Protein AF-E3HZG0-F1 (afdb_monomer_lite)

Structure (mmCIF, N/CA/C/O backbone):
data_AF-E3HZG0-F1
#
_entry.id   AF-E3HZG0-F1
#
loop_
_atom_site.group_PDB
_atom_site.id
_atom_site.type_symbol
_atom_site.label_atom_id
_atom_site.label_alt_id
_atom_site.label_comp_id
_atom_site.label_asym_id
_atom_site.label_entity_id
_atom_site.label_seq_id
_atom_site.pdbx_PDB_ins_code
_atom_site.Cartn_x
_atom_site.Cartn_y
_atom_site.Cartn_z
_atom_site.occupancy
_atom_site.B_iso_or_equiv
_atom_site.auth_seq_id
_atom_site.auth_comp_id
_atom_site.auth_asym_id
_atom_site.auth_atom_id
_atom_site.pdbx_PDB_model_num
ATOM 1 N N . MET A 1 1 ? -22.378 38.426 29.259 1.00 40.66 1 MET A N 1
ATOM 2 C CA . MET A 1 1 ? -22.046 38.268 27.826 1.00 40.66 1 MET A CA 1
ATOM 3 C C . MET A 1 1 ? -20.796 37.405 27.724 1.00 40.66 1 MET A C 1
ATOM 5 O O . MET A 1 1 ? -19.712 37.903 27.983 1.00 40.66 1 MET A O 1
ATOM 9 N N . LEU A 1 2 ? -20.944 36.102 27.468 1.00 44.84 2 LEU A N 1
ATOM 10 C CA . LEU A 1 2 ? -19.812 35.175 27.349 1.00 44.84 2 LEU A CA 1
ATOM 11 C C . LEU A 1 2 ? -19.386 35.091 25.880 1.00 44.84 2 LEU A C 1
ATOM 13 O O . LEU A 1 2 ? -20.183 34.745 25.009 1.00 44.84 2 LEU A O 1
ATOM 17 N N . GLN A 1 3 ? -18.138 35.477 25.626 1.00 44.28 3 GLN A N 1
ATOM 18 C CA . GLN A 1 3 ? -17.491 35.496 24.319 1.00 44.28 3 GLN A CA 1
ATOM 19 C C . GLN A 1 3 ? -17.412 34.068 23.762 1.00 44.28 3 GLN A C 1
ATOM 21 O O . GLN A 1 3 ? -16.751 33.196 24.320 1.00 44.28 3 GLN A O 1
ATOM 26 N N . LYS A 1 4 ? -18.121 33.831 22.657 1.00 41.72 4 LYS A N 1
ATOM 27 C CA . LYS A 1 4 ? -18.124 32.575 21.906 1.00 41.72 4 LYS A CA 1
ATOM 28 C C . LYS A 1 4 ? -16.761 32.439 21.219 1.00 41.72 4 LYS A C 1
ATOM 30 O O . LYS A 1 4 ? -16.522 33.071 20.192 1.00 41.72 4 LYS A O 1
ATOM 35 N N . SER A 1 5 ? -15.850 31.674 21.813 1.00 44.50 5 SER A N 1
ATOM 36 C CA . SER A 1 5 ? -14.557 31.341 21.215 1.00 44.50 5 SER A CA 1
ATOM 37 C C . SER A 1 5 ? -14.783 30.632 19.877 1.00 44.50 5 SER A C 1
ATOM 39 O O . SER A 1 5 ? -15.483 29.622 19.789 1.00 44.50 5 SER A O 1
ATOM 41 N N . ALA A 1 6 ? -14.246 31.218 18.806 1.00 44.47 6 ALA A N 1
ATOM 42 C CA . ALA A 1 6 ? -14.362 30.682 17.458 1.00 44.47 6 ALA A CA 1
ATOM 43 C C . ALA A 1 6 ? -13.694 29.294 17.372 1.00 44.47 6 ALA A C 1
ATOM 45 O O . ALA A 1 6 ? -12.626 29.095 17.958 1.00 44.47 6 ALA A O 1
ATOM 46 N N . PRO A 1 7 ? -14.282 28.330 16.641 1.00 43.94 7 PRO A N 1
ATOM 47 C CA . PRO A 1 7 ? -13.674 27.021 16.470 1.00 43.94 7 PRO A CA 1
ATOM 48 C C . PRO A 1 7 ? -12.375 27.162 15.672 1.00 43.94 7 PRO A C 1
ATOM 50 O O . PRO A 1 7 ? -12.377 27.618 14.527 1.00 43.94 7 PRO A O 1
ATOM 53 N N . VAL A 1 8 ? -11.263 26.752 16.287 1.00 42.03 8 VAL A N 1
ATOM 54 C CA . VAL A 1 8 ? -9.970 26.568 15.622 1.00 42.03 8 VAL A CA 1
ATOM 55 C C . VAL A 1 8 ? -10.207 25.656 14.420 1.00 42.03 8 VAL A C 1
ATOM 57 O O . VAL A 1 8 ? -10.563 24.488 14.585 1.00 42.03 8 VAL A O 1
ATOM 60 N N . LYS A 1 9 ? -10.065 26.203 13.205 1.00 39.72 9 LYS A N 1
ATOM 61 C CA . LYS A 1 9 ? -10.128 25.453 11.945 1.00 39.72 9 LYS A CA 1
ATOM 62 C C . LYS A 1 9 ? -9.029 24.390 11.984 1.00 39.72 9 LYS A C 1
ATOM 64 O O . LYS A 1 9 ? -7.882 24.658 11.642 1.00 39.72 9 LYS A O 1
ATOM 69 N N . GLN A 1 10 ? -9.377 23.188 12.433 1.00 41.56 10 GLN A N 1
ATOM 70 C CA . GLN A 1 10 ? -8.531 22.014 12.294 1.00 41.56 10 GLN A CA 1
ATOM 71 C C . GLN A 1 10 ? -8.352 21.789 10.796 1.00 41.56 10 GLN A C 1
ATOM 73 O O . GLN A 1 10 ? -9.297 21.406 10.106 1.00 41.56 10 GLN A O 1
ATOM 78 N N . ILE A 1 11 ? -7.161 22.090 10.280 1.00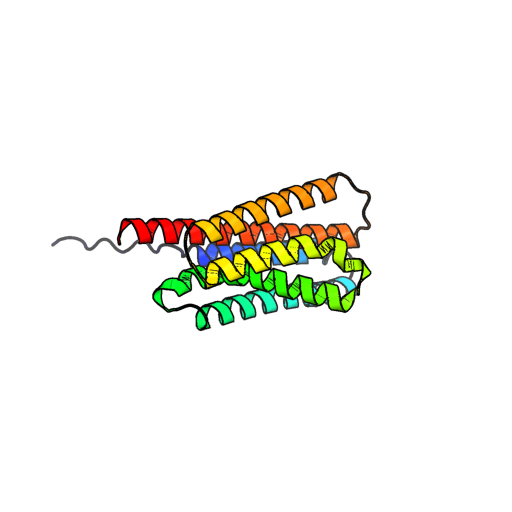 46.38 11 ILE A N 1
ATOM 79 C CA . ILE A 1 11 ? -6.787 21.710 8.921 1.00 46.38 11 ILE A CA 1
ATOM 80 C C . ILE A 1 11 ? -6.940 20.186 8.880 1.00 46.38 11 ILE A C 1
ATOM 82 O O . ILE A 1 11 ? -6.273 19.493 9.654 1.00 46.38 11 ILE A O 1
ATOM 86 N N . PRO A 1 12 ? -7.866 19.640 8.073 1.00 45.78 12 PRO A N 1
ATOM 87 C CA . PRO A 1 12 ? -8.106 18.212 8.077 1.00 45.78 12 PRO A CA 1
ATOM 88 C C . PRO A 1 12 ? -6.808 17.536 7.644 1.00 45.78 12 PRO A C 1
ATOM 90 O O . PRO A 1 12 ? -6.272 17.858 6.591 1.00 45.78 12 PRO A O 1
ATOM 93 N N . LEU A 1 13 ? -6.311 16.583 8.434 1.00 43.62 13 LEU A N 1
ATOM 94 C CA . LEU A 1 13 ? -5.095 15.807 8.145 1.00 43.62 13 LEU A CA 1
ATOM 95 C C . LEU A 1 13 ? -5.103 15.181 6.727 1.00 43.62 13 LEU A C 1
ATOM 97 O O . LEU A 1 13 ? -4.060 14.893 6.158 1.00 43.62 13 LEU A O 1
ATOM 101 N N . LEU A 1 14 ? -6.292 15.033 6.130 1.00 41.06 14 LEU A N 1
ATOM 102 C CA . LEU A 1 14 ? -6.531 14.665 4.729 1.00 41.06 14 LEU A CA 1
ATOM 103 C C . LEU A 1 14 ? -5.950 15.660 3.710 1.00 41.06 14 LEU A C 1
ATOM 105 O O . LEU A 1 14 ? -5.485 15.234 2.659 1.00 41.06 14 LEU A O 1
ATOM 109 N N . ALA A 1 15 ? -5.957 16.961 4.010 1.00 43.81 15 ALA A N 1
ATOM 110 C CA . ALA A 1 15 ? -5.316 17.994 3.198 1.00 43.81 15 ALA A CA 1
ATOM 111 C C . ALA A 1 15 ? -3.785 17.901 3.285 1.00 43.81 15 ALA A C 1
ATOM 113 O O . ALA A 1 15 ? -3.098 18.155 2.302 1.00 43.81 15 ALA A O 1
ATOM 114 N N . ILE A 1 16 ? -3.260 17.460 4.434 1.00 46.84 16 ILE A N 1
ATOM 115 C CA . ILE A 1 16 ? -1.829 17.200 4.631 1.00 46.84 16 ILE A CA 1
ATOM 116 C C . ILE A 1 16 ? -1.428 15.921 3.884 1.00 46.84 16 ILE A C 1
ATOM 118 O O . ILE A 1 16 ? -0.453 15.937 3.149 1.00 46.84 16 ILE A O 1
ATOM 122 N N . GLY A 1 17 ? -2.216 14.843 3.969 1.00 40.00 17 GLY A N 1
ATOM 123 C CA . GLY A 1 17 ? -1.971 13.604 3.221 1.00 40.00 17 GLY A CA 1
ATOM 124 C C . GLY A 1 17 ? -2.070 13.785 1.703 1.00 40.00 17 GLY A C 1
ATOM 125 O O . GLY A 1 17 ? -1.172 13.374 0.979 1.00 40.00 17 GLY A O 1
ATOM 126 N N . GLY A 1 18 ? -3.114 14.461 1.210 1.00 40.44 18 GLY A N 1
ATOM 127 C CA . GLY A 1 18 ? -3.254 14.793 -0.213 1.00 40.44 18 GLY A CA 1
ATOM 128 C C . GLY A 1 18 ? -2.182 15.768 -0.709 1.00 40.44 18 GLY A C 1
ATOM 129 O O . GLY A 1 18 ? -1.670 15.602 -1.812 1.00 40.44 18 GLY A O 1
ATOM 130 N N . GLY A 1 19 ? -1.788 16.734 0.129 1.00 41.38 19 GLY A N 1
ATOM 131 C CA . GLY A 1 19 ? -0.689 17.658 -0.146 1.00 41.38 19 GLY A CA 1
ATOM 132 C C . GLY A 1 19 ? 0.663 16.953 -0.217 1.00 41.38 19 GLY A C 1
ATOM 133 O O . GLY A 1 19 ? 1.410 17.183 -1.156 1.00 41.38 19 GLY A O 1
ATOM 134 N N . VAL A 1 20 ? 0.954 16.029 0.700 1.00 45.97 20 VAL A N 1
ATOM 135 C CA . VAL A 1 20 ? 2.186 15.223 0.676 1.00 45.97 20 VAL A CA 1
ATOM 136 C C . VAL A 1 20 ? 2.226 14.319 -0.556 1.00 45.97 20 VAL A C 1
ATOM 138 O O . VAL A 1 20 ? 3.273 14.217 -1.182 1.00 45.97 20 VAL A O 1
ATOM 141 N N . VAL A 1 21 ? 1.102 13.727 -0.975 1.00 46.78 21 VAL A N 1
ATOM 142 C CA . VAL A 1 21 ? 1.030 12.938 -2.222 1.00 46.78 21 VAL A CA 1
ATOM 143 C C . VAL A 1 21 ? 1.269 13.806 -3.451 1.00 46.78 21 VAL A C 1
ATOM 145 O O . VAL A 1 21 ? 2.053 13.424 -4.314 1.00 46.78 21 VAL A O 1
ATOM 148 N N . ALA A 1 22 ? 0.641 14.979 -3.522 1.00 47.62 22 ALA A N 1
ATOM 149 C CA . ALA A 1 22 ? 0.848 15.912 -4.623 1.00 47.62 22 ALA A CA 1
ATOM 150 C C . ALA A 1 22 ? 2.295 16.426 -4.664 1.00 47.62 22 ALA A C 1
ATOM 152 O O . ALA A 1 22 ? 2.876 16.522 -5.738 1.00 47.62 22 ALA A O 1
ATOM 153 N N . VAL A 1 23 ? 2.897 16.694 -3.503 1.00 49.44 23 VAL A N 1
ATOM 154 C CA . VAL A 1 23 ? 4.284 17.157 -3.377 1.00 49.44 23 VAL A CA 1
ATOM 155 C C . VAL A 1 23 ? 5.271 16.045 -3.725 1.00 49.44 23 VAL A C 1
ATOM 157 O O . VAL A 1 23 ? 6.196 16.292 -4.485 1.00 49.44 23 VAL A O 1
ATOM 160 N N . LEU A 1 24 ? 5.072 14.811 -3.259 1.00 47.62 24 LEU A N 1
ATOM 161 C CA . LEU A 1 24 ? 5.933 13.677 -3.613 1.00 47.62 24 LEU A CA 1
ATOM 162 C C . LEU A 1 24 ? 5.800 13.292 -5.091 1.00 47.62 24 LEU A C 1
ATOM 164 O O . LEU A 1 24 ? 6.807 12.991 -5.728 1.00 47.62 24 LEU A O 1
ATOM 168 N N . ALA A 1 25 ? 4.592 13.359 -5.656 1.00 49.16 25 ALA A N 1
ATOM 169 C CA . ALA A 1 25 ? 4.371 13.183 -7.089 1.00 49.16 25 ALA A CA 1
ATOM 170 C C . ALA A 1 25 ? 5.007 14.321 -7.902 1.00 49.16 25 ALA A C 1
ATOM 172 O O . ALA A 1 25 ? 5.612 14.059 -8.935 1.00 49.16 25 ALA A O 1
ATOM 173 N N . ALA A 1 26 ? 4.938 15.567 -7.424 1.00 49.19 26 ALA A N 1
ATOM 174 C CA . ALA A 1 26 ? 5.574 16.715 -8.066 1.00 49.19 26 ALA A CA 1
ATOM 175 C C . ALA A 1 26 ? 7.106 16.657 -7.979 1.00 49.19 26 ALA A C 1
ATOM 177 O O . ALA A 1 26 ? 7.769 16.925 -8.972 1.00 49.19 26 ALA A O 1
ATOM 178 N N . ILE A 1 27 ? 7.678 16.253 -6.841 1.00 53.22 27 ILE A N 1
ATOM 179 C CA . ILE A 1 27 ? 9.126 16.049 -6.671 1.00 53.22 27 ILE A CA 1
ATOM 180 C C . ILE A 1 27 ? 9.594 14.881 -7.545 1.00 53.22 27 ILE A C 1
ATOM 182 O O . ILE A 1 27 ? 10.598 15.005 -8.242 1.00 53.22 27 ILE A O 1
ATOM 186 N N . GLY A 1 28 ? 8.844 13.775 -7.565 1.00 47.78 28 GLY A N 1
ATOM 187 C CA . GLY A 1 28 ? 9.110 12.622 -8.427 1.00 47.78 28 GLY A CA 1
ATOM 188 C C . GLY A 1 28 ? 8.937 12.919 -9.918 1.00 47.78 28 GLY A C 1
ATOM 189 O O . GLY A 1 28 ? 9.621 12.315 -10.731 1.00 47.78 28 GLY A O 1
ATOM 190 N N . ALA A 1 29 ? 8.073 13.862 -10.295 1.00 47.72 29 ALA A N 1
ATOM 191 C CA . ALA A 1 29 ? 7.962 14.347 -11.668 1.00 47.72 29 ALA A CA 1
ATOM 192 C C . ALA A 1 29 ? 9.096 15.329 -12.013 1.00 47.72 29 ALA A C 1
ATOM 194 O O . ALA A 1 29 ? 9.698 15.220 -13.075 1.00 47.72 29 ALA A O 1
ATOM 195 N N . TYR A 1 30 ? 9.438 16.249 -11.106 1.00 47.34 30 TYR A N 1
ATOM 196 C CA . TYR A 1 30 ? 10.436 17.301 -11.321 1.00 47.34 30 TYR A CA 1
ATOM 197 C C . TYR A 1 30 ? 11.874 16.774 -11.342 1.00 47.34 30 TYR A C 1
ATOM 199 O O . TYR A 1 30 ? 12.635 17.118 -12.240 1.00 47.34 30 TYR A O 1
ATOM 207 N N . ALA A 1 31 ? 12.243 15.885 -10.415 1.00 51.34 31 ALA A N 1
ATOM 208 C CA . ALA A 1 31 ? 13.577 15.272 -10.367 1.00 51.34 31 ALA A CA 1
ATOM 209 C C . ALA A 1 31 ? 13.890 14.401 -11.599 1.00 51.34 31 ALA A C 1
ATOM 211 O O . ALA A 1 31 ? 15.013 13.936 -11.772 1.00 51.34 31 ALA A O 1
ATOM 212 N N . VAL A 1 32 ? 12.878 14.143 -12.426 1.00 43.84 32 VAL A N 1
ATOM 213 C CA . VAL A 1 32 ? 12.888 13.113 -13.455 1.00 43.84 32 VAL A CA 1
ATOM 214 C C . VAL A 1 32 ? 12.598 13.705 -14.848 1.00 43.84 32 VAL A C 1
ATOM 216 O O . VAL A 1 32 ? 13.157 13.231 -15.837 1.00 43.84 32 VAL A O 1
ATOM 219 N N . ALA A 1 33 ? 11.846 14.811 -14.922 1.00 47.50 33 ALA A N 1
ATOM 220 C CA . ALA A 1 33 ? 11.670 15.640 -16.121 1.00 47.50 33 ALA A CA 1
ATOM 221 C C . ALA A 1 33 ? 12.967 16.321 -16.600 1.00 47.50 33 ALA A C 1
ATOM 223 O O . ALA A 1 33 ? 13.053 16.754 -17.745 1.00 47.50 33 ALA A O 1
ATOM 224 N N . THR A 1 34 ? 14.003 16.377 -15.763 1.00 55.66 34 THR A N 1
ATOM 225 C CA . THR A 1 34 ? 15.320 16.928 -16.119 1.00 55.66 34 THR A CA 1
ATOM 226 C C . THR A 1 34 ? 16.139 16.034 -17.061 1.00 55.66 34 THR A C 1
ATOM 228 O O . THR A 1 34 ? 17.231 16.437 -17.453 1.00 55.66 34 THR A O 1
ATOM 231 N N . VAL A 1 35 ? 15.655 14.833 -17.424 1.00 54.12 35 VAL A N 1
ATOM 232 C CA . VAL A 1 35 ? 16.479 13.799 -18.084 1.00 54.12 35 VAL A CA 1
ATOM 233 C C . VAL A 1 35 ? 16.040 13.441 -19.523 1.00 54.12 35 VAL A C 1
ATOM 235 O O . VAL A 1 35 ? 16.916 13.065 -20.295 1.00 54.12 35 VAL A O 1
ATOM 238 N N . SER A 1 36 ? 14.761 13.588 -19.932 1.00 53.28 36 SER A N 1
ATOM 239 C CA . SER A 1 36 ? 14.309 13.601 -21.358 1.00 53.28 36 SER A CA 1
ATOM 240 C C . SER A 1 36 ? 12.780 13.800 -21.550 1.00 53.28 36 SER A C 1
ATOM 242 O O . SER A 1 36 ? 11.973 13.503 -20.663 1.00 53.28 36 SER A O 1
ATOM 244 N N . GLU A 1 37 ? 12.352 14.279 -22.731 1.00 56.28 37 GLU A N 1
ATOM 245 C CA . GLU A 1 37 ? 10.938 14.581 -23.066 1.00 56.28 37 GLU A CA 1
ATOM 246 C C . GLU A 1 37 ? 10.040 13.337 -23.230 1.00 56.28 37 GLU A C 1
ATOM 248 O O . GLU A 1 37 ? 8.935 13.301 -22.678 1.00 56.28 37 GLU A O 1
ATOM 253 N N . ASP A 1 38 ? 10.510 12.282 -23.908 1.00 56.47 38 ASP A N 1
ATOM 254 C CA . ASP A 1 38 ? 9.759 11.017 -24.060 1.00 56.47 38 ASP A CA 1
ATOM 255 C C . ASP A 1 38 ? 9.509 10.327 -22.713 1.00 56.47 38 ASP A C 1
ATOM 257 O O . ASP A 1 38 ? 8.489 9.674 -22.472 1.00 56.47 38 ASP A O 1
ATOM 261 N N . PHE A 1 39 ? 10.429 10.544 -21.785 1.00 52.62 39 PHE A N 1
ATOM 262 C CA . PHE A 1 39 ? 10.400 9.980 -20.453 1.00 52.62 39 PHE A CA 1
ATOM 263 C C . PHE A 1 39 ? 9.413 10.704 -19.528 1.00 52.62 39 PHE A C 1
ATOM 265 O O . PHE A 1 39 ? 8.704 10.058 -18.753 1.00 52.62 39 PHE A O 1
ATOM 272 N N . THR A 1 40 ? 9.261 12.023 -19.684 1.00 55.78 40 THR A N 1
ATOM 273 C CA . THR A 1 40 ? 8.231 12.807 -18.982 1.00 55.78 40 THR A CA 1
ATOM 274 C C . THR A 1 40 ? 6.826 12.308 -19.332 1.00 55.78 40 THR A C 1
ATOM 276 O O . THR A 1 40 ? 5.990 12.149 -18.442 1.00 55.78 40 THR A O 1
ATOM 279 N N . ARG A 1 41 ? 6.567 11.961 -20.602 1.00 56.72 41 ARG A N 1
ATOM 280 C CA . ARG A 1 41 ? 5.276 11.384 -21.025 1.00 56.72 41 ARG A CA 1
ATOM 281 C C . ARG A 1 41 ? 5.019 10.018 -20.394 1.00 56.72 41 ARG A C 1
ATOM 283 O O . ARG A 1 41 ? 3.932 9.790 -19.865 1.00 56.72 41 ARG A O 1
ATOM 290 N N . MET A 1 42 ? 6.016 9.133 -20.391 1.00 55.03 42 MET A N 1
ATOM 291 C CA . MET A 1 42 ? 5.890 7.797 -19.797 1.00 55.03 42 MET A CA 1
ATOM 292 C C . MET A 1 42 ? 5.620 7.861 -18.282 1.00 55.03 42 MET A C 1
ATOM 294 O O . MET A 1 42 ? 4.823 7.086 -17.753 1.00 55.03 42 MET A O 1
ATOM 298 N N . LEU A 1 43 ? 6.216 8.830 -17.583 1.00 57.47 43 LEU A N 1
ATOM 299 C CA . LEU A 1 43 ? 5.985 9.059 -16.153 1.00 57.47 43 LEU A CA 1
ATOM 300 C C . LEU A 1 43 ? 4.632 9.682 -15.862 1.00 57.47 43 LEU A C 1
ATOM 302 O O . LEU A 1 43 ? 3.975 9.250 -14.923 1.00 57.47 43 LEU A O 1
ATOM 306 N N . VAL A 1 44 ? 4.194 10.665 -16.647 1.00 63.53 44 VAL A N 1
ATOM 307 C CA . VAL A 1 44 ? 2.853 11.246 -16.495 1.00 63.53 44 VAL A CA 1
ATOM 308 C C . VAL A 1 44 ? 1.789 10.165 -16.665 1.00 63.53 44 VAL A C 1
ATOM 310 O O . VAL A 1 44 ? 0.833 10.132 -15.896 1.00 63.53 44 VAL A O 1
ATOM 313 N N . ILE A 1 45 ? 1.985 9.232 -17.598 1.00 63.00 45 ILE A N 1
ATOM 314 C CA . ILE A 1 45 ? 1.089 8.085 -17.774 1.00 63.00 45 ILE A CA 1
ATOM 315 C C . ILE A 1 45 ? 1.173 7.139 -16.568 1.00 63.00 45 ILE A C 1
ATOM 317 O O . ILE A 1 45 ? 0.139 6.778 -16.014 1.00 63.00 45 ILE A O 1
ATOM 321 N N . SER A 1 46 ? 2.376 6.775 -16.115 1.00 61.91 46 SER A N 1
ATOM 322 C CA . SER A 1 46 ? 2.562 5.830 -15.002 1.00 61.91 46 SER A CA 1
ATOM 323 C C . SER A 1 46 ? 2.063 6.380 -13.655 1.00 61.91 46 SER A C 1
ATOM 325 O O . SER A 1 46 ? 1.266 5.741 -12.965 1.00 61.91 46 SER A O 1
ATOM 327 N N . TYR A 1 47 ? 2.449 7.607 -13.296 1.00 68.81 47 TYR A N 1
ATOM 328 C CA . TYR A 1 47 ? 1.974 8.286 -12.088 1.00 68.81 47 TYR A CA 1
ATOM 329 C C . TYR A 1 47 ? 0.506 8.692 -12.194 1.00 68.81 47 TYR A C 1
ATOM 331 O O . TYR A 1 47 ? -0.226 8.568 -11.215 1.00 68.81 47 TYR A O 1
ATOM 339 N N . GLY A 1 48 ? 0.057 9.137 -13.369 1.00 69.12 48 GLY A N 1
ATOM 340 C CA . GLY A 1 48 ? -1.348 9.446 -13.625 1.00 69.12 48 GLY A CA 1
ATOM 341 C C . GLY A 1 48 ? -2.230 8.218 -13.430 1.00 69.12 48 GLY A C 1
ATOM 342 O O . GLY A 1 48 ? -3.247 8.302 -12.744 1.00 69.12 48 GLY A O 1
ATOM 343 N N . LEU A 1 49 ? -1.798 7.058 -13.932 1.00 70.56 49 LEU A N 1
ATOM 344 C CA . LEU A 1 49 ? -2.476 5.784 -13.715 1.00 70.56 49 LEU A CA 1
ATOM 345 C C . LEU A 1 49 ? -2.466 5.384 -12.235 1.00 70.56 49 LEU A C 1
ATOM 347 O O . LEU A 1 49 ? -3.507 4.999 -11.710 1.00 70.56 49 LEU A O 1
ATOM 351 N N . ALA A 1 50 ? -1.338 5.525 -11.535 1.00 71.44 50 ALA A N 1
ATOM 352 C CA . ALA A 1 50 ? -1.252 5.221 -10.105 1.00 71.44 50 ALA A CA 1
ATOM 353 C C . ALA A 1 50 ? -2.184 6.109 -9.258 1.00 71.44 50 ALA A C 1
ATOM 355 O O . ALA A 1 50 ? -2.875 5.614 -8.365 1.00 71.44 50 ALA A O 1
ATOM 356 N N . ILE A 1 51 ? -2.249 7.410 -9.556 1.00 77.62 51 ILE A N 1
ATOM 357 C CA . ILE A 1 51 ? -3.157 8.356 -8.893 1.00 77.62 51 ILE A CA 1
ATOM 358 C C . ILE A 1 51 ? -4.612 8.025 -9.234 1.00 77.62 51 ILE A C 1
ATOM 360 O O . ILE A 1 51 ? -5.454 8.009 -8.335 1.00 77.62 51 ILE A O 1
ATOM 364 N N . ALA A 1 52 ? -4.915 7.722 -10.498 1.00 74.94 52 ALA A N 1
ATOM 365 C CA . ALA A 1 52 ? -6.253 7.335 -10.931 1.00 74.94 52 ALA A CA 1
ATOM 366 C C . ALA A 1 52 ? -6.716 6.048 -10.234 1.00 74.94 52 ALA A C 1
ATOM 368 O O . ALA A 1 52 ? -7.828 6.008 -9.712 1.00 74.94 52 ALA A O 1
ATOM 369 N N . LEU A 1 53 ? -5.851 5.034 -10.141 1.00 78.50 53 LEU A N 1
ATOM 370 C CA . LEU A 1 53 ? -6.116 3.788 -9.418 1.00 78.50 53 LEU A CA 1
ATOM 371 C C . LEU A 1 53 ? -6.332 4.035 -7.928 1.00 78.50 53 LEU A C 1
ATOM 373 O O . LEU A 1 53 ? -7.281 3.507 -7.347 1.00 78.50 53 LEU A O 1
ATOM 377 N N . LEU A 1 54 ? -5.495 4.865 -7.308 1.00 84.31 54 LEU A N 1
ATOM 378 C CA . LEU A 1 54 ? -5.649 5.230 -5.906 1.00 84.31 54 LEU A CA 1
ATOM 379 C C . LEU A 1 54 ? -6.979 5.951 -5.656 1.00 84.31 54 LEU A C 1
ATOM 381 O O . LEU A 1 54 ? -7.690 5.617 -4.704 1.00 84.31 54 LEU A O 1
ATOM 385 N N . ALA A 1 55 ? -7.324 6.919 -6.504 1.00 79.81 55 ALA A N 1
ATOM 386 C CA . ALA A 1 55 ? -8.562 7.680 -6.408 1.00 79.81 55 ALA A CA 1
ATOM 387 C C . ALA A 1 55 ? -9.786 6.784 -6.634 1.00 79.81 55 ALA A C 1
ATOM 389 O O . ALA A 1 55 ? -10.704 6.800 -5.814 1.00 79.81 55 ALA A O 1
ATOM 390 N N . ALA A 1 56 ? -9.772 5.960 -7.685 1.00 75.38 56 ALA A N 1
ATOM 391 C CA . ALA A 1 56 ? -10.841 5.024 -8.016 1.00 75.38 56 ALA A CA 1
ATOM 392 C C . ALA A 1 56 ? -11.041 3.983 -6.910 1.00 75.38 56 ALA A C 1
ATOM 394 O O . ALA A 1 56 ? -12.166 3.788 -6.456 1.00 75.38 56 ALA A O 1
ATOM 395 N N . SER A 1 57 ? -9.960 3.379 -6.411 1.00 81.56 57 SER A N 1
ATOM 396 C CA . SER A 1 57 ? -10.009 2.415 -5.308 1.00 81.56 57 SER A CA 1
ATOM 397 C C . SER A 1 57 ? -10.542 3.060 -4.029 1.00 81.56 57 SER A C 1
ATOM 399 O O . SER A 1 57 ? -11.479 2.561 -3.412 1.00 81.56 57 SER A O 1
ATOM 401 N N . SER A 1 58 ? -10.023 4.230 -3.655 1.00 83.75 58 SER A N 1
ATOM 402 C CA . SER A 1 58 ? -10.479 4.946 -2.458 1.00 83.75 58 SER A CA 1
ATOM 403 C C . SER A 1 58 ? -11.944 5.369 -2.558 1.00 83.75 58 SER A C 1
ATOM 405 O O . SER A 1 58 ? -12.672 5.323 -1.564 1.00 83.75 58 SER A O 1
ATOM 407 N N . LEU A 1 59 ? -12.390 5.774 -3.748 1.00 79.81 59 LEU A N 1
ATOM 408 C CA . LEU A 1 59 ? -13.780 6.112 -4.017 1.00 79.81 59 LEU A CA 1
ATOM 409 C C . LEU A 1 59 ? -14.668 4.864 -3.940 1.00 79.81 59 LEU A C 1
ATOM 411 O O . LEU A 1 59 ? -15.665 4.888 -3.222 1.00 79.81 59 LEU A O 1
ATOM 415 N N . ALA A 1 60 ? -14.274 3.763 -4.580 1.00 75.94 60 ALA A N 1
ATOM 416 C CA . ALA A 1 60 ? -14.966 2.479 -4.496 1.00 75.94 60 ALA A CA 1
ATOM 417 C C . ALA A 1 60 ? -15.108 2.019 -3.037 1.00 75.94 60 ALA A C 1
ATOM 419 O O . ALA A 1 60 ? -16.207 1.682 -2.598 1.00 75.94 60 ALA A O 1
ATOM 420 N N . MET A 1 61 ? -14.045 2.126 -2.233 1.00 81.94 61 MET A N 1
ATOM 421 C CA . MET A 1 61 ? -14.094 1.769 -0.812 1.00 81.94 61 MET A CA 1
ATOM 422 C C . MET A 1 61 ? -15.033 2.659 0.006 1.00 81.94 61 MET A C 1
ATOM 424 O O . MET A 1 61 ? -15.607 2.187 0.986 1.00 81.94 61 MET A O 1
ATOM 428 N N . ARG A 1 62 ? -15.262 3.922 -0.381 1.00 81.69 62 ARG A N 1
ATOM 429 C CA . ARG A 1 62 ? -16.282 4.769 0.274 1.00 81.69 62 ARG A CA 1
ATOM 430 C C . ARG A 1 62 ? -17.708 4.286 0.019 1.00 81.69 62 ARG A C 1
ATOM 432 O O . ARG A 1 62 ? -18.562 4.522 0.875 1.00 81.69 62 ARG A O 1
ATOM 439 N N . TYR A 1 63 ? -17.958 3.669 -1.134 1.00 79.44 63 TYR A N 1
ATOM 440 C CA . TYR A 1 63 ? -19.260 3.102 -1.488 1.00 79.44 63 TYR A CA 1
ATOM 441 C C . TYR A 1 63 ? -19.459 1.698 -0.911 1.00 79.44 63 TYR A C 1
ATOM 443 O O . TYR A 1 63 ? -20.571 1.368 -0.513 1.00 79.44 63 TYR A O 1
ATOM 451 N N . LEU A 1 64 ? -18.391 0.902 -0.822 1.00 76.31 64 LEU A N 1
ATOM 452 C CA . LEU A 1 64 ? -18.436 -0.463 -0.288 1.00 76.31 64 LEU A CA 1
ATOM 453 C C . LEU A 1 64 ? -18.482 -0.512 1.245 1.00 76.31 64 LEU A C 1
ATOM 455 O O . LEU A 1 64 ? -19.059 -1.436 1.815 1.00 76.31 64 LEU A O 1
ATOM 459 N N . LEU A 1 65 ? -17.872 0.458 1.932 1.00 79.62 65 LEU A N 1
ATOM 460 C CA . LEU A 1 65 ? -17.883 0.507 3.393 1.00 79.62 65 LEU A CA 1
ATOM 461 C C . LEU A 1 65 ? -19.175 1.147 3.929 1.00 79.62 65 LEU A C 1
ATOM 463 O O . LEU A 1 65 ? -19.611 2.184 3.414 1.00 79.62 65 LEU A O 1
ATOM 467 N N . PRO A 1 66 ? -19.746 0.608 5.024 1.00 81.88 66 PRO A N 1
ATOM 468 C CA . PRO A 1 66 ? -20.900 1.221 5.661 1.00 81.88 66 PRO A CA 1
ATOM 469 C C . PRO A 1 66 ? -20.557 2.614 6.214 1.00 81.88 66 PRO A C 1
ATOM 471 O O . PRO A 1 66 ? -19.393 2.965 6.439 1.00 81.88 66 PRO A O 1
ATOM 474 N N . GLN A 1 67 ? -21.582 3.458 6.358 1.00 81.81 67 GLN A N 1
ATOM 475 C CA . GLN A 1 67 ? -21.427 4.905 6.555 1.00 81.81 67 GLN A CA 1
ATOM 476 C C . GLN A 1 67 ? -20.619 5.265 7.814 1.00 81.81 67 GLN A C 1
ATOM 478 O O . GLN A 1 67 ? -19.840 6.222 7.801 1.00 81.81 67 GLN A O 1
ATOM 483 N N . ASP A 1 68 ? -20.733 4.455 8.863 1.00 82.56 68 ASP A N 1
ATOM 484 C CA . ASP A 1 68 ? -19.981 4.538 10.118 1.00 82.56 68 ASP A CA 1
ATOM 485 C C . ASP A 1 68 ? -18.474 4.265 9.943 1.00 82.56 68 ASP A C 1
ATOM 487 O O . ASP A 1 68 ? -17.661 4.760 10.732 1.00 82.56 68 ASP A O 1
ATOM 491 N N . ARG A 1 69 ? -18.085 3.545 8.882 1.00 83.81 69 ARG A N 1
ATOM 492 C CA . ARG A 1 69 ? -16.715 3.077 8.593 1.00 83.81 69 ARG A CA 1
ATOM 493 C C . ARG A 1 69 ? -16.052 3.753 7.399 1.00 83.81 69 ARG A C 1
ATOM 495 O O . ARG A 1 69 ? -14.899 3.452 7.104 1.00 83.81 69 ARG A O 1
ATOM 502 N N . ARG A 1 70 ? -16.699 4.731 6.757 1.00 84.81 70 ARG A N 1
ATOM 503 C CA . ARG A 1 70 ? -16.136 5.474 5.606 1.00 84.81 70 ARG A CA 1
ATOM 504 C C . ARG A 1 70 ? -14.785 6.142 5.875 1.00 84.81 70 ARG A C 1
ATOM 506 O O . ARG A 1 70 ? -14.037 6.400 4.938 1.00 84.81 70 ARG A O 1
ATOM 513 N N 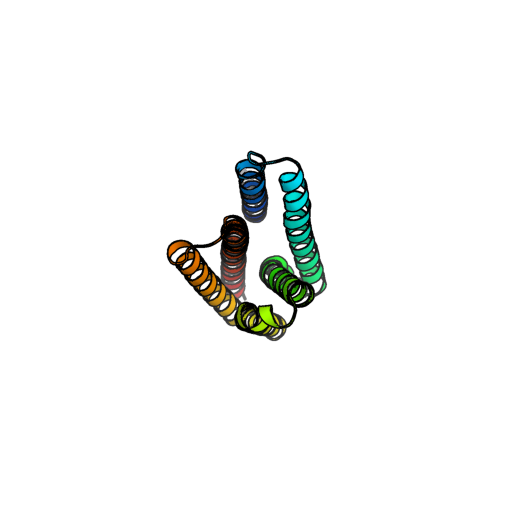. PHE A 1 71 ? -14.441 6.398 7.138 1.00 84.62 71 PHE A N 1
ATOM 514 C CA . PHE A 1 71 ? -13.116 6.907 7.506 1.00 84.62 71 PHE A CA 1
ATOM 515 C C . PHE A 1 71 ? -11.976 5.920 7.179 1.00 84.62 71 PHE A C 1
ATOM 517 O O . PHE A 1 71 ? -10.840 6.354 7.025 1.00 84.62 71 PHE A O 1
ATOM 524 N N . LEU A 1 72 ? -12.271 4.622 7.029 1.00 87.75 72 LEU A N 1
ATOM 525 C CA . LEU A 1 72 ? -11.317 3.590 6.609 1.00 87.75 72 LEU A CA 1
ATOM 526 C C . LEU A 1 72 ? -11.108 3.540 5.094 1.00 87.75 72 LEU A C 1
ATOM 528 O O . LEU A 1 72 ? -10.235 2.813 4.636 1.00 87.75 72 LEU A O 1
ATOM 532 N N . ALA A 1 73 ? -11.879 4.289 4.303 1.00 86.94 73 ALA A N 1
ATOM 533 C CA . ALA A 1 73 ? -11.873 4.130 2.853 1.00 86.94 73 ALA A CA 1
ATOM 534 C C . ALA A 1 73 ? -10.507 4.401 2.213 1.00 86.94 73 ALA A C 1
ATOM 536 O O . ALA A 1 73 ? -10.142 3.709 1.275 1.00 86.94 73 ALA A O 1
ATOM 537 N N . LEU A 1 74 ? -9.723 5.347 2.740 1.00 86.69 74 LEU A N 1
ATOM 538 C CA . LEU A 1 74 ? -8.348 5.550 2.270 1.00 86.69 74 LEU A CA 1
ATOM 539 C C . LEU A 1 74 ? -7.412 4.430 2.741 1.00 86.69 74 LEU A C 1
ATOM 541 O O . LEU A 1 74 ? -6.571 3.974 1.975 1.00 86.69 74 LEU A O 1
ATOM 545 N N . ALA A 1 75 ? -7.579 3.956 3.978 1.00 88.06 75 ALA A N 1
ATOM 546 C CA . ALA A 1 75 ? -6.767 2.882 4.552 1.00 88.06 75 ALA A CA 1
ATOM 547 C C . ALA A 1 75 ? -6.997 1.525 3.877 1.00 88.06 75 ALA A C 1
ATOM 549 O O . ALA A 1 75 ? -6.073 0.726 3.803 1.00 88.06 75 ALA A O 1
ATOM 550 N N . ALA A 1 76 ? -8.197 1.282 3.352 1.00 87.25 76 ALA A N 1
ATOM 551 C CA . ALA A 1 76 ? -8.488 0.151 2.474 1.00 87.25 76 ALA A CA 1
ATOM 552 C C . ALA A 1 76 ? -8.143 0.461 1.005 1.00 87.25 76 ALA A C 1
ATOM 554 O O . ALA A 1 76 ? -7.681 -0.408 0.273 1.00 87.25 76 ALA A O 1
ATOM 555 N N . GLY A 1 77 ? -8.338 1.709 0.575 1.00 86.75 77 GLY A N 1
ATOM 556 C CA . GLY A 1 77 ? -8.153 2.150 -0.805 1.00 86.75 77 GLY A CA 1
ATOM 557 C C . GLY A 1 77 ? -6.701 2.088 -1.277 1.00 86.75 77 GLY A C 1
ATOM 558 O O . GLY A 1 77 ? -6.445 1.601 -2.379 1.00 86.75 77 GLY A O 1
ATOM 559 N N . VAL A 1 78 ? -5.746 2.522 -0.444 1.00 89.31 78 VAL A N 1
ATOM 560 C CA . VAL A 1 78 ? -4.311 2.508 -0.788 1.00 89.31 78 VAL A CA 1
ATOM 561 C C . VAL A 1 78 ? -3.792 1.074 -0.993 1.00 89.31 78 VAL A C 1
ATOM 563 O O . VAL A 1 78 ? -3.269 0.806 -2.076 1.00 89.31 78 VAL A O 1
ATOM 566 N N . PRO A 1 79 ? -3.970 0.119 -0.053 1.00 89.31 79 PRO A N 1
ATOM 567 C CA . PRO A 1 79 ? -3.561 -1.268 -0.282 1.00 89.31 79 PRO A CA 1
ATOM 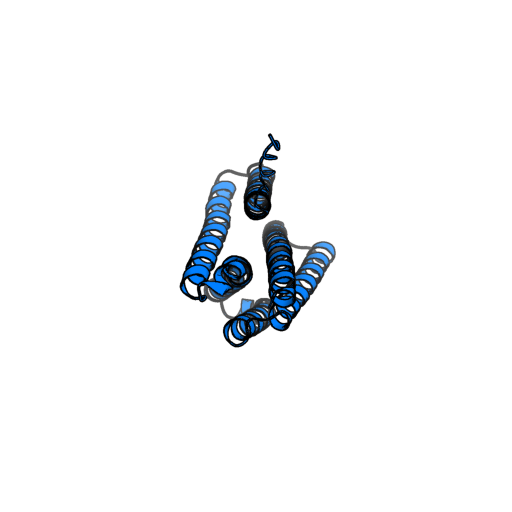568 C C . PRO A 1 79 ? -4.301 -1.922 -1.452 1.00 89.31 79 PRO A C 1
ATOM 570 O O . PRO A 1 79 ? -3.709 -2.696 -2.195 1.00 89.31 79 PRO A O 1
ATOM 573 N N . ALA A 1 80 ? -5.579 -1.595 -1.670 1.00 83.31 80 ALA A N 1
ATOM 574 C CA . ALA A 1 80 ? -6.330 -2.143 -2.797 1.00 83.31 80 ALA A CA 1
ATOM 575 C C . ALA A 1 80 ? -5.814 -1.626 -4.150 1.00 83.31 80 ALA A C 1
ATOM 577 O O . ALA A 1 80 ? -5.701 -2.401 -5.095 1.00 83.31 80 ALA A O 1
ATOM 578 N N . ALA A 1 81 ? -5.417 -0.353 -4.236 1.00 85.69 81 ALA A N 1
ATOM 579 C CA . ALA A 1 81 ? -4.752 0.176 -5.424 1.00 85.69 81 ALA A CA 1
ATOM 580 C C . ALA A 1 81 ? -3.411 -0.531 -5.680 1.00 85.69 81 ALA A C 1
ATOM 582 O O . ALA A 1 81 ? -3.112 -0.867 -6.821 1.00 85.69 81 ALA A O 1
ATOM 583 N N . GLN A 1 82 ? -2.639 -0.829 -4.628 1.00 88.06 82 GLN A N 1
ATOM 584 C CA . GLN A 1 82 ? -1.406 -1.616 -4.753 1.00 88.06 82 GLN A CA 1
ATOM 585 C C . GLN A 1 82 ? -1.679 -3.035 -5.269 1.00 88.06 82 GLN A C 1
ATOM 587 O O . GLN A 1 82 ? -0.972 -3.486 -6.164 1.00 88.06 82 GLN A O 1
ATOM 592 N N . VAL A 1 83 ? -2.714 -3.719 -4.766 1.00 85.38 83 VAL A N 1
ATOM 593 C CA . VAL A 1 83 ? -3.129 -5.043 -5.269 1.00 85.38 83 VAL A CA 1
ATOM 594 C C . VAL A 1 83 ? -3.453 -4.982 -6.759 1.00 85.38 83 VAL A C 1
ATOM 596 O O . VAL A 1 83 ? -2.951 -5.805 -7.519 1.00 85.38 83 VAL A O 1
ATOM 599 N N . ILE A 1 84 ? -4.237 -3.990 -7.196 1.00 81.25 84 ILE A N 1
ATOM 600 C CA . ILE A 1 84 ? -4.572 -3.821 -8.617 1.00 81.25 84 ILE A CA 1
ATOM 601 C C . ILE A 1 84 ? -3.302 -3.593 -9.443 1.00 81.25 84 ILE A C 1
ATOM 603 O O . ILE A 1 84 ? -3.116 -4.259 -10.457 1.00 81.25 84 ILE A O 1
ATOM 607 N N . SER A 1 85 ? -2.393 -2.727 -8.991 1.00 80.75 85 SER A N 1
ATOM 608 C CA . SER A 1 85 ? -1.118 -2.499 -9.679 1.00 80.75 85 SER A CA 1
ATOM 609 C C . SER A 1 85 ? -0.263 -3.768 -9.775 1.00 80.75 85 SER A C 1
ATOM 611 O O . SER A 1 85 ? 0.311 -4.026 -10.827 1.00 80.75 85 SER A O 1
ATOM 613 N N . LEU A 1 86 ? -0.200 -4.590 -8.721 1.00 82.25 86 LEU A N 1
ATOM 614 C CA . LEU A 1 86 ? 0.530 -5.866 -8.743 1.00 82.25 86 LEU A CA 1
ATOM 615 C C . LEU A 1 86 ? -0.094 -6.864 -9.729 1.00 82.25 86 LEU A C 1
ATOM 617 O O . LEU A 1 86 ? 0.633 -7.546 -10.449 1.00 82.25 86 LEU A O 1
ATOM 621 N N . LEU A 1 87 ? -1.426 -6.916 -9.809 1.00 77.62 87 LEU A N 1
ATOM 622 C CA . LEU A 1 87 ? -2.133 -7.726 -10.804 1.00 77.62 87 LEU A CA 1
ATOM 623 C C . LEU A 1 87 ? -1.858 -7.236 -12.232 1.00 77.62 87 LEU A C 1
ATOM 625 O O . LEU A 1 87 ? -1.622 -8.052 -13.118 1.00 77.62 87 LEU A O 1
ATOM 629 N N . MET A 1 88 ? -1.831 -5.920 -12.461 1.00 76.19 88 MET A N 1
ATOM 630 C CA . MET A 1 88 ? -1.462 -5.364 -13.768 1.00 76.19 88 MET A CA 1
ATOM 631 C C . MET A 1 88 ? -0.018 -5.719 -14.143 1.00 76.19 88 MET A C 1
ATOM 633 O O . MET A 1 88 ? 0.233 -6.087 -15.289 1.00 76.19 88 MET A O 1
ATOM 637 N N . SER A 1 89 ? 0.915 -5.686 -13.187 1.00 72.25 89 SER A N 1
ATOM 638 C CA . SER A 1 89 ? 2.295 -6.136 -13.407 1.00 72.25 89 SER A CA 1
ATOM 639 C C . SER A 1 89 ? 2.369 -7.621 -13.772 1.00 72.25 89 SER A C 1
ATOM 641 O O . SER A 1 89 ? 3.098 -7.974 -14.693 1.00 72.25 89 SER A O 1
ATOM 643 N N . LEU A 1 90 ? 1.589 -8.491 -13.120 1.00 73.56 90 LEU A N 1
ATOM 644 C CA . LEU A 1 90 ? 1.510 -9.913 -13.485 1.00 73.56 90 LEU A CA 1
ATOM 645 C C . LEU A 1 90 ? 1.028 -10.118 -14.925 1.00 73.56 90 LEU A C 1
ATOM 647 O O . LEU A 1 90 ? 1.568 -10.956 -15.640 1.00 73.56 90 LEU A O 1
ATOM 651 N N . VAL A 1 91 ? 0.036 -9.340 -15.363 1.00 70.69 91 VAL A N 1
ATOM 652 C CA . VAL A 1 91 ? -0.472 -9.401 -16.742 1.00 70.69 91 VAL A CA 1
ATOM 653 C C . VAL A 1 91 ? 0.568 -8.888 -17.743 1.00 70.69 91 VAL A C 1
ATOM 655 O O . VAL A 1 91 ? 0.706 -9.459 -18.819 1.00 70.69 91 VAL A O 1
ATOM 658 N N . ALA A 1 92 ? 1.308 -7.832 -17.396 1.00 70.75 92 ALA A N 1
ATOM 659 C CA . ALA A 1 92 ? 2.279 -7.206 -18.292 1.00 70.75 92 ALA A CA 1
ATOM 660 C C . ALA A 1 92 ? 3.586 -8.002 -18.439 1.00 70.75 92 ALA A C 1
ATOM 662 O O . ALA A 1 92 ? 4.132 -8.083 -19.536 1.00 70.75 92 ALA A O 1
ATOM 663 N N . PHE A 1 93 ? 4.093 -8.571 -17.344 1.00 72.81 93 PHE A N 1
ATOM 664 C CA . PHE A 1 93 ? 5.391 -9.255 -17.298 1.00 72.81 93 PHE A CA 1
ATOM 665 C C . PHE A 1 93 ? 5.274 -10.786 -17.303 1.00 72.81 93 PHE A C 1
ATOM 667 O O . PHE A 1 93 ? 6.285 -11.477 -17.398 1.00 72.81 93 PHE A O 1
ATOM 674 N N . GLY A 1 94 ? 4.056 -11.328 -17.223 1.00 74.31 94 GLY A N 1
ATOM 675 C CA . GLY A 1 94 ? 3.810 -12.763 -17.302 1.00 74.31 94 GLY A CA 1
ATOM 676 C C . GLY A 1 94 ? 4.286 -13.549 -16.067 1.00 74.31 94 GLY A C 1
ATOM 677 O O . GLY A 1 94 ? 4.446 -12.985 -14.979 1.00 74.31 94 GLY A O 1
ATOM 678 N N . PRO A 1 95 ? 4.482 -14.876 -16.201 1.00 78.94 95 PRO A N 1
ATOM 679 C CA . PRO A 1 95 ? 4.757 -15.770 -15.072 1.00 78.94 95 PRO A CA 1
ATOM 680 C C . PRO A 1 95 ? 6.085 -15.481 -14.354 1.00 78.94 95 PRO A C 1
ATOM 682 O O . PRO A 1 95 ? 6.201 -15.771 -13.164 1.00 78.94 95 PRO A O 1
ATOM 685 N N . ASP A 1 96 ? 7.050 -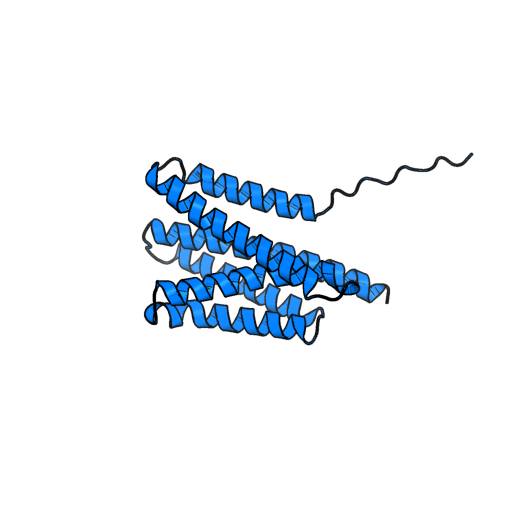14.845 -15.019 1.00 77.50 96 ASP A N 1
ATOM 686 C CA . ASP A 1 96 ? 8.359 -14.518 -14.437 1.00 77.50 96 ASP A CA 1
ATOM 687 C C . ASP A 1 96 ? 8.272 -13.479 -13.305 1.00 77.50 96 ASP A C 1
ATOM 689 O O . ASP A 1 96 ? 9.131 -13.428 -12.421 1.00 77.50 96 ASP A O 1
ATOM 693 N N . ALA A 1 97 ? 7.204 -12.674 -13.276 1.00 73.94 97 ALA A N 1
ATOM 694 C CA . ALA A 1 97 ? 6.952 -11.716 -12.202 1.00 73.94 97 ALA A CA 1
ATOM 695 C C . ALA A 1 97 ? 6.341 -12.358 -10.944 1.00 73.94 97 ALA A C 1
ATOM 697 O O . ALA A 1 97 ? 6.384 -11.750 -9.872 1.00 73.94 97 ALA A O 1
ATOM 698 N N . VAL A 1 98 ? 5.796 -13.580 -11.038 1.00 77.81 98 VAL A N 1
ATOM 699 C CA . VAL A 1 98 ? 5.054 -14.243 -9.948 1.00 77.81 98 VAL A CA 1
ATOM 700 C C . VAL A 1 98 ? 5.861 -14.341 -8.651 1.00 77.81 98 VAL A C 1
ATOM 702 O O . VAL A 1 98 ? 5.336 -13.910 -7.623 1.00 77.81 98 VAL A O 1
ATOM 705 N N . PRO A 1 99 ? 7.123 -14.815 -8.636 1.00 81.38 99 PRO A N 1
ATOM 706 C CA . PRO A 1 99 ? 7.873 -14.956 -7.386 1.00 81.38 99 PRO A CA 1
ATOM 707 C C . PRO A 1 99 ? 8.102 -13.620 -6.669 1.00 81.38 99 PRO A C 1
ATOM 709 O O . PRO A 1 99 ? 8.176 -13.577 -5.444 1.00 81.38 99 PRO A O 1
ATOM 712 N N . GLN A 1 100 ? 8.191 -12.528 -7.432 1.00 78.81 100 GLN A N 1
ATOM 713 C CA . GLN A 1 100 ? 8.512 -11.197 -6.918 1.00 78.81 100 GLN A CA 1
ATOM 714 C C . GLN A 1 100 ? 7.286 -10.500 -6.320 1.00 78.81 100 GLN A C 1
ATOM 716 O O . GLN A 1 100 ? 7.417 -9.735 -5.370 1.00 78.81 100 GLN A O 1
ATOM 721 N N . VAL A 1 101 ? 6.093 -10.770 -6.858 1.00 83.31 101 VAL A N 1
ATOM 722 C CA . VAL A 1 101 ? 4.850 -10.089 -6.458 1.00 83.31 101 VAL A CA 1
ATOM 723 C C . VAL A 1 101 ? 3.905 -10.957 -5.632 1.00 83.31 101 VAL A C 1
ATOM 725 O O . VAL A 1 101 ? 3.021 -10.412 -4.977 1.00 83.31 101 VAL A O 1
ATOM 728 N N . ALA A 1 102 ? 4.064 -12.285 -5.623 1.00 85.50 102 ALA A N 1
ATOM 729 C CA . ALA A 1 102 ? 3.134 -13.194 -4.949 1.00 85.50 102 ALA A CA 1
ATOM 730 C C . ALA A 1 102 ? 3.047 -12.942 -3.439 1.00 85.50 102 ALA A C 1
ATOM 732 O O . ALA A 1 102 ? 1.946 -12.908 -2.894 1.00 85.50 102 ALA A O 1
ATOM 733 N N . ALA A 1 103 ? 4.182 -12.726 -2.767 1.00 87.88 103 ALA A N 1
ATOM 734 C CA . ALA A 1 103 ? 4.201 -12.452 -1.330 1.00 87.88 103 ALA A CA 1
ATOM 735 C C . ALA A 1 103 ? 3.452 -11.150 -0.988 1.00 87.88 103 ALA A C 1
ATOM 737 O O . ALA A 1 103 ? 2.571 -11.158 -0.125 1.00 87.88 103 ALA A O 1
ATOM 738 N N . ASP A 1 104 ? 3.739 -10.070 -1.728 1.00 89.00 104 ASP A N 1
ATOM 739 C CA . ASP A 1 104 ? 3.038 -8.784 -1.620 1.00 89.00 104 ASP A CA 1
ATOM 740 C C . ASP A 1 104 ? 1.543 -8.929 -1.888 1.00 89.00 104 ASP A C 1
ATOM 742 O O . ASP A 1 104 ? 0.714 -8.461 -1.104 1.00 89.00 104 ASP A O 1
ATOM 746 N N . LEU A 1 105 ? 1.184 -9.621 -2.965 1.00 88.19 105 LEU A N 1
ATOM 747 C CA . LEU A 1 105 ? -0.202 -9.810 -3.357 1.00 88.19 105 LEU A CA 1
ATOM 748 C C . LEU A 1 105 ? -0.982 -10.577 -2.284 1.00 88.19 105 LEU A C 1
ATOM 750 O O . LEU A 1 105 ? -2.045 -10.123 -1.863 1.00 88.19 105 LEU A O 1
ATOM 754 N N . ILE A 1 106 ? -0.447 -11.702 -1.801 1.00 91.19 106 ILE A N 1
ATOM 755 C CA . ILE A 1 106 ? -1.096 -12.529 -0.777 1.00 91.19 106 ILE A CA 1
ATOM 756 C C . ILE A 1 106 ? -1.277 -11.730 0.512 1.00 91.19 106 ILE A C 1
ATOM 758 O O . ILE A 1 106 ? -2.383 -11.688 1.051 1.00 91.19 106 ILE A O 1
ATOM 762 N N . ALA A 1 107 ? -0.230 -11.064 0.998 1.00 92.88 107 ALA A N 1
ATOM 763 C CA . ALA A 1 107 ? -0.302 -10.326 2.252 1.00 92.88 107 ALA A CA 1
ATOM 764 C C . ALA A 1 107 ? -1.307 -9.166 2.188 1.00 92.88 107 ALA A C 1
ATOM 766 O O . ALA A 1 107 ? -2.122 -9.000 3.101 1.00 92.88 107 ALA A O 1
ATOM 767 N N . LEU A 1 108 ? -1.304 -8.393 1.098 1.00 90.62 108 LEU A N 1
ATOM 768 C CA . LEU A 1 108 ? -2.242 -7.286 0.920 1.00 90.62 108 LEU A CA 1
ATOM 769 C C . LEU A 1 108 ? -3.683 -7.779 0.763 1.00 90.62 108 LEU A C 1
ATOM 771 O O . LEU A 1 108 ? -4.582 -7.215 1.389 1.00 90.62 108 LEU A O 1
ATOM 775 N N . VAL A 1 109 ? -3.914 -8.844 -0.011 1.00 89.12 109 VAL A N 1
ATOM 776 C CA . VAL A 1 109 ? -5.250 -9.436 -0.185 1.00 89.12 109 VAL A CA 1
ATOM 777 C C . VAL A 1 109 ? -5.773 -9.987 1.138 1.00 89.12 109 VAL A C 1
ATOM 779 O O . VAL A 1 109 ? -6.895 -9.659 1.520 1.00 89.12 109 VAL A O 1
ATOM 782 N N . VAL A 1 110 ? -4.970 -10.753 1.881 1.00 91.69 110 VAL A N 1
ATOM 783 C CA . VAL A 1 110 ? -5.362 -11.289 3.196 1.00 91.69 110 VAL A CA 1
ATOM 784 C C . VAL A 1 110 ? -5.687 -10.156 4.167 1.00 91.69 110 VAL A C 1
ATOM 786 O O . VAL A 1 110 ? -6.730 -10.188 4.822 1.00 91.69 110 VAL A O 1
ATOM 789 N N . GLY A 1 111 ? -4.846 -9.120 4.231 1.00 91.12 111 GLY A N 1
ATOM 790 C CA . GLY A 1 111 ? -5.079 -7.972 5.104 1.00 91.12 111 GLY A CA 1
ATOM 791 C C . GLY A 1 111 ? -6.338 -7.182 4.737 1.00 91.12 111 GLY A C 1
ATOM 792 O O . GLY A 1 111 ? -7.095 -6.788 5.625 1.00 91.12 111 GLY A O 1
ATOM 793 N N . LEU A 1 112 ? -6.610 -6.998 3.441 1.00 88.38 112 LEU A N 1
ATOM 794 C CA . LEU A 1 112 ? -7.830 -6.350 2.954 1.00 88.38 112 LEU A CA 1
ATOM 795 C C . LEU A 1 112 ? -9.075 -7.185 3.247 1.00 88.38 112 LEU A C 1
ATOM 797 O O . LEU A 1 112 ? -10.023 -6.665 3.830 1.00 88.38 112 LEU A O 1
ATOM 801 N N . VAL A 1 113 ? -9.077 -8.473 2.897 1.00 89.25 113 VAL A N 1
ATOM 802 C CA . VAL A 1 113 ? -10.199 -9.385 3.172 1.00 89.25 113 VAL A CA 1
ATOM 803 C C . VAL A 1 113 ? -10.504 -9.411 4.667 1.00 89.25 113 VAL A C 1
ATOM 805 O O . VAL A 1 113 ? -11.665 -9.290 5.062 1.00 89.25 113 VAL A O 1
ATOM 808 N N . TRP A 1 114 ? -9.473 -9.476 5.511 1.00 90.62 114 TRP A N 1
ATOM 809 C CA . TRP A 1 114 ? -9.642 -9.416 6.958 1.00 90.62 114 TRP A CA 1
ATOM 810 C C . TRP A 1 114 ? -10.236 -8.074 7.412 1.00 90.62 114 TRP A C 1
ATOM 812 O O . TRP A 1 114 ? -11.173 -8.061 8.215 1.00 90.62 114 TRP A O 1
ATOM 822 N N . LEU A 1 115 ? -9.769 -6.949 6.863 1.00 88.06 115 LEU A N 1
ATOM 823 C CA . LEU A 1 115 ? -10.331 -5.626 7.146 1.00 88.06 115 LEU A CA 1
ATOM 824 C C . LEU A 1 115 ? -11.814 -5.526 6.750 1.00 88.06 115 LEU A C 1
ATOM 826 O O . LEU A 1 115 ? -12.583 -4.900 7.477 1.00 88.06 115 LEU A O 1
ATOM 830 N N . PHE A 1 116 ? -12.230 -6.155 5.648 1.00 84.94 116 PHE A N 1
ATOM 831 C CA . PHE A 1 116 ? -13.630 -6.177 5.208 1.00 84.94 116 PHE A CA 1
ATOM 832 C C . PHE A 1 116 ? -14.514 -7.077 6.068 1.00 84.94 116 PHE A C 1
ATOM 834 O O . PHE A 1 116 ? -15.608 -6.670 6.456 1.00 84.94 116 PHE A O 1
ATOM 841 N N . GLN A 1 117 ? -14.046 -8.282 6.391 1.00 85.81 117 GLN A N 1
ATOM 842 C CA . GLN A 1 117 ? -14.823 -9.245 7.171 1.00 85.81 117 GLN A CA 1
ATOM 843 C C . GLN A 1 117 ? -14.937 -8.842 8.643 1.00 85.81 117 GLN A C 1
ATOM 845 O O . GLN A 1 117 ? -15.986 -9.013 9.263 1.00 85.81 117 GLN A O 1
ATOM 850 N N . ARG A 1 118 ? -13.851 -8.324 9.228 1.00 87.62 118 ARG A N 1
ATOM 851 C CA . ARG A 1 118 ? -13.769 -7.952 10.647 1.00 87.62 118 ARG A CA 1
ATOM 852 C C . ARG A 1 118 ? -13.038 -6.616 10.810 1.00 87.62 118 ARG A C 1
ATOM 854 O O . ARG A 1 118 ? -11.914 -6.596 11.317 1.00 87.62 118 ARG A O 1
ATOM 861 N N . PRO A 1 119 ? -13.657 -5.488 10.415 1.00 84.50 119 PRO A N 1
ATOM 862 C CA . PRO A 1 119 ? -13.030 -4.180 10.538 1.00 84.50 119 PRO A CA 1
ATOM 863 C C . PRO A 1 119 ? -12.763 -3.868 12.003 1.00 84.50 119 PRO A C 1
ATOM 865 O O . PRO A 1 119 ? -13.668 -3.753 12.829 1.00 84.50 119 PRO A O 1
ATOM 868 N N . GLY A 1 120 ? -11.483 -3.739 12.314 1.00 87.31 120 GLY A N 1
ATOM 869 C CA . GLY A 1 120 ? -10.991 -3.592 13.666 1.00 87.31 120 GLY A CA 1
ATOM 870 C C . GLY A 1 120 ? -9.532 -3.167 13.662 1.00 87.31 120 GLY A C 1
ATOM 871 O O . GLY A 1 120 ? -8.910 -2.974 12.617 1.00 87.31 120 GLY A O 1
ATOM 872 N N . ARG A 1 121 ? -8.968 -3.024 14.860 1.00 88.81 121 ARG A N 1
ATOM 873 C CA . ARG A 1 121 ? -7.576 -2.585 15.024 1.00 88.81 121 ARG A CA 1
ATOM 874 C C . ARG A 1 121 ? -6.574 -3.637 14.539 1.00 88.81 121 ARG A C 1
ATOM 876 O O . ARG A 1 121 ? -5.520 -3.271 14.038 1.00 88.81 121 ARG A O 1
ATOM 883 N N . ALA A 1 122 ? -6.915 -4.920 14.668 1.00 91.31 122 ALA A N 1
ATOM 884 C CA . ALA A 1 122 ? -6.055 -6.038 14.283 1.00 91.31 122 ALA A CA 1
ATOM 885 C C . ALA A 1 122 ? -5.693 -6.056 12.782 1.00 91.31 122 ALA A C 1
ATOM 887 O O . ALA A 1 122 ? -4.499 -6.018 12.491 1.00 91.31 122 ALA A O 1
ATOM 888 N N . PRO A 1 123 ? -6.644 -6.024 11.822 1.00 91.75 123 PRO A N 1
ATOM 889 C CA . PRO A 1 123 ? -6.293 -5.999 10.399 1.00 91.75 123 PRO A CA 1
ATOM 890 C C . PRO A 1 123 ? -5.534 -4.730 9.990 1.00 91.75 123 PRO A C 1
ATOM 892 O O . PRO A 1 123 ? -4.652 -4.794 9.139 1.00 91.75 123 PRO A O 1
ATOM 895 N N . LEU A 1 124 ? -5.817 -3.583 10.624 1.00 92.12 124 LEU A N 1
ATOM 896 C CA . LEU A 1 124 ? -5.048 -2.355 10.392 1.00 92.12 124 LEU A CA 1
ATOM 897 C C . LEU A 1 124 ? -3.598 -2.494 10.861 1.00 92.12 124 LEU A C 1
ATOM 899 O O . LEU A 1 124 ? -2.694 -2.100 10.134 1.00 92.12 124 LEU A O 1
ATOM 903 N N . LEU A 1 125 ? -3.369 -3.068 12.046 1.00 93.88 125 LEU A N 1
ATOM 904 C CA . LEU A 1 125 ? -2.022 -3.332 12.554 1.00 93.88 125 LEU A CA 1
ATOM 905 C C . LEU A 1 125 ? -1.277 -4.347 11.689 1.00 93.88 125 LEU A C 1
ATOM 907 O O . LEU A 1 125 ? -0.097 -4.148 11.431 1.00 93.88 125 LEU A O 1
ATOM 911 N N . PHE A 1 126 ? -1.958 -5.391 11.214 1.00 95.44 126 PHE A N 1
ATOM 912 C CA . PHE A 1 126 ? -1.378 -6.360 10.287 1.00 95.44 126 PHE A CA 1
ATOM 913 C C . PHE A 1 126 ? -0.922 -5.685 8.988 1.00 95.44 126 PHE A C 1
ATOM 915 O O . PHE A 1 126 ? 0.243 -5.802 8.616 1.00 95.44 126 PHE A O 1
ATOM 922 N N . LEU A 1 127 ? -1.806 -4.919 8.337 1.00 93.75 127 LEU A N 1
ATOM 923 C CA . LEU A 1 127 ? -1.467 -4.175 7.122 1.00 93.75 127 LEU A CA 1
ATOM 924 C C . LEU A 1 127 ? -0.337 -3.171 7.374 1.00 93.75 127 LEU A C 1
ATOM 926 O O . LEU A 1 127 ? 0.559 -3.042 6.549 1.00 93.75 127 LEU A O 1
ATOM 930 N N . LEU A 1 128 ? -0.343 -2.481 8.513 1.00 93.81 128 LEU A N 1
ATOM 931 C CA . LEU A 1 128 ? 0.691 -1.509 8.866 1.00 93.81 128 LEU A CA 1
ATOM 932 C C . LEU A 1 128 ? 2.049 -2.187 9.089 1.00 93.81 128 LEU A C 1
ATOM 934 O O . LEU A 1 128 ? 3.049 -1.736 8.535 1.00 93.81 128 LEU A O 1
ATOM 938 N N . ALA A 1 129 ? 2.084 -3.291 9.838 1.00 94.88 129 ALA A N 1
ATOM 939 C CA . ALA A 1 129 ? 3.292 -4.086 10.045 1.00 94.88 129 ALA A CA 1
ATOM 940 C C . ALA A 1 129 ? 3.829 -4.637 8.719 1.00 94.88 129 ALA A C 1
ATOM 942 O O . ALA A 1 129 ? 5.029 -4.563 8.463 1.00 94.88 129 ALA A O 1
ATOM 943 N N . TYR A 1 130 ? 2.935 -5.114 7.848 1.00 94.94 130 TYR A N 1
ATOM 944 C CA . TYR A 1 130 ? 3.301 -5.592 6.523 1.00 94.94 130 TYR A CA 1
ATOM 945 C C . TYR A 1 130 ? 3.925 -4.489 5.662 1.00 94.94 130 TYR A C 1
ATOM 947 O O . TYR A 1 130 ? 5.001 -4.675 5.105 1.00 94.94 130 TYR A O 1
ATOM 955 N N . GLN A 1 131 ? 3.292 -3.316 5.589 1.00 93.62 131 GLN A N 1
ATOM 956 C CA . GLN A 1 131 ? 3.814 -2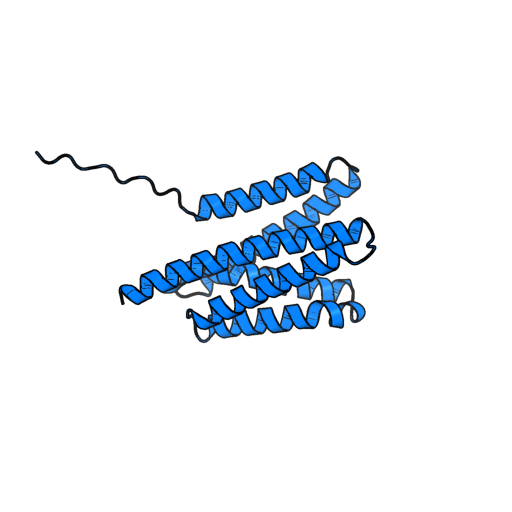.184 4.816 1.00 93.62 131 GLN A CA 1
ATOM 957 C C . GLN A 1 131 ? 5.169 -1.708 5.353 1.00 93.62 131 GLN A C 1
ATOM 959 O O . GLN A 1 131 ? 6.047 -1.371 4.565 1.00 93.62 131 GLN A O 1
ATOM 964 N N . ALA A 1 132 ? 5.366 -1.717 6.675 1.00 93.81 132 ALA A N 1
ATOM 965 C CA . ALA A 1 132 ? 6.639 -1.350 7.294 1.00 93.81 132 ALA A CA 1
ATOM 966 C C . ALA A 1 132 ? 7.743 -2.357 6.947 1.00 93.81 132 ALA A C 1
ATOM 968 O O . ALA A 1 132 ? 8.852 -1.962 6.587 1.00 93.81 132 ALA A O 1
ATOM 969 N N . PHE A 1 133 ? 7.425 -3.651 6.999 1.00 94.00 133 PHE A N 1
ATOM 970 C CA . PHE A 1 133 ? 8.333 -4.714 6.579 1.00 94.00 133 PHE A CA 1
ATOM 971 C C . PHE A 1 133 ? 8.684 -4.604 5.089 1.00 94.00 133 PHE A C 1
ATOM 973 O O . PHE A 1 133 ? 9.860 -4.607 4.731 1.00 94.00 133 PHE A O 1
ATOM 980 N N . ALA A 1 134 ? 7.682 -4.435 4.225 1.00 90.25 134 ALA A N 1
ATOM 981 C CA . ALA A 1 134 ? 7.880 -4.303 2.786 1.00 90.25 134 ALA A CA 1
ATOM 982 C C . ALA A 1 134 ? 8.707 -3.054 2.433 1.00 90.25 134 ALA A C 1
ATOM 984 O O . ALA A 1 134 ? 9.544 -3.108 1.532 1.00 90.25 134 ALA A O 1
ATOM 985 N N . LEU A 1 135 ? 8.523 -1.949 3.163 1.00 91.50 135 LEU A N 1
ATOM 986 C CA . LEU A 1 135 ? 9.335 -0.739 3.033 1.00 91.50 135 LEU A CA 1
ATOM 987 C C . LEU A 1 135 ? 10.794 -0.993 3.414 1.00 91.50 135 LEU A C 1
ATOM 989 O O . LEU A 1 135 ? 11.695 -0.624 2.660 1.00 91.50 135 LEU A O 1
ATOM 993 N N . ALA A 1 136 ? 11.035 -1.646 4.552 1.00 91.62 136 ALA A N 1
ATOM 994 C CA . ALA A 1 136 ? 12.382 -1.999 4.987 1.00 91.62 136 ALA A CA 1
ATOM 995 C C . ALA A 1 136 ? 13.076 -2.916 3.967 1.00 91.62 136 ALA A C 1
ATOM 997 O O . ALA A 1 136 ? 14.218 -2.654 3.594 1.00 91.62 136 ALA A O 1
ATOM 998 N N . LEU A 1 137 ? 12.369 -3.927 3.450 1.00 88.50 137 LEU A N 1
ATOM 999 C CA . LEU A 1 137 ? 12.897 -4.854 2.450 1.00 88.50 137 LEU A CA 1
ATOM 1000 C C . LEU A 1 137 ? 13.258 -4.141 1.141 1.00 88.50 137 LEU A C 1
ATOM 1002 O O . LEU A 1 137 ? 14.356 -4.328 0.626 1.00 88.50 137 LEU A O 1
ATOM 1006 N N . LYS A 1 138 ? 12.376 -3.283 0.618 1.00 86.44 138 LYS A N 1
ATOM 1007 C CA . LYS A 1 138 ? 12.652 -2.522 -0.614 1.00 86.44 138 LYS A CA 1
ATOM 1008 C C . LYS A 1 138 ? 13.771 -1.509 -0.439 1.00 86.44 138 LYS A C 1
ATOM 1010 O O . LYS A 1 138 ? 14.560 -1.315 -1.357 1.00 86.44 138 LYS A O 1
ATOM 1015 N N . THR A 1 139 ? 13.868 -0.906 0.742 1.00 86.69 139 THR A N 1
ATOM 1016 C CA . THR A 1 139 ? 14.976 -0.014 1.089 1.00 86.69 139 THR A CA 1
ATOM 1017 C C . THR A 1 139 ? 16.290 -0.794 1.130 1.00 86.69 139 THR A C 1
ATOM 1019 O O . THR A 1 139 ? 17.263 -0.376 0.518 1.00 86.69 139 THR A O 1
ATOM 1022 N N . TYR A 1 140 ? 16.313 -1.966 1.767 1.00 87.38 140 TYR A N 1
ATOM 1023 C CA . TYR A 1 140 ? 17.478 -2.851 1.772 1.00 87.38 140 TYR A CA 1
ATOM 1024 C C . TYR A 1 140 ? 17.896 -3.265 0.353 1.00 87.38 140 TYR A C 1
ATOM 1026 O O . TYR A 1 140 ? 19.065 -3.131 -0.003 1.00 87.38 140 TYR A O 1
ATOM 1034 N N . ILE A 1 141 ? 16.944 -3.698 -0.478 1.00 83.12 141 ILE A N 1
ATOM 1035 C CA . ILE A 1 141 ? 17.182 -4.065 -1.882 1.00 83.12 141 ILE A CA 1
ATOM 1036 C C . ILE A 1 141 ? 17.792 -2.885 -2.652 1.00 83.12 141 ILE A C 1
ATOM 1038 O O . ILE A 1 141 ? 18.792 -3.060 -3.341 1.00 83.12 141 ILE A O 1
ATOM 1042 N N . LEU A 1 142 ? 17.251 -1.674 -2.474 1.00 82.38 142 LEU A N 1
ATOM 1043 C CA . LEU A 1 142 ? 17.747 -0.458 -3.123 1.00 82.38 142 LEU A CA 1
ATOM 1044 C C . LEU A 1 142 ? 19.222 -0.160 -2.806 1.00 82.38 142 LEU A C 1
ATOM 1046 O O . LEU A 1 142 ? 19.927 0.357 -3.666 1.00 82.38 142 LEU A O 1
ATOM 1050 N N . PHE A 1 143 ? 19.682 -0.467 -1.590 1.00 83.19 143 PHE A N 1
ATOM 1051 C CA . PHE A 1 143 ? 21.054 -0.189 -1.149 1.00 83.19 143 PHE A CA 1
ATOM 1052 C C . PHE A 1 143 ? 22.047 -1.335 -1.388 1.00 83.19 143 PHE A C 1
ATOM 1054 O O . PHE A 1 143 ? 23.245 -1.123 -1.219 1.00 83.19 143 PHE A O 1
ATOM 1061 N N . THR A 1 144 ? 21.584 -2.539 -1.734 1.00 82.69 144 THR A N 1
ATOM 1062 C CA . THR A 1 144 ? 22.443 -3.741 -1.782 1.00 82.69 144 THR A CA 1
ATOM 1063 C C . THR A 1 144 ? 22.643 -4.336 -3.165 1.00 82.69 144 THR A C 1
ATOM 1065 O O . THR A 1 144 ? 23.514 -5.188 -3.322 1.00 82.69 144 THR A O 1
ATOM 1068 N N . GLN A 1 145 ? 21.867 -3.919 -4.163 1.00 78.31 145 GLN A N 1
ATOM 1069 C CA . GLN A 1 145 ? 21.935 -4.496 -5.500 1.00 78.31 145 GLN A CA 1
ATOM 1070 C C . GLN A 1 145 ? 22.218 -3.447 -6.573 1.00 78.31 145 GLN A C 1
ATOM 1072 O O . GLN A 1 145 ? 21.644 -2.356 -6.575 1.00 78.31 145 GLN A O 1
ATOM 1077 N N . ASP A 1 146 ? 23.074 -3.827 -7.520 1.00 74.81 146 ASP A N 1
ATOM 1078 C CA . ASP A 1 146 ? 23.415 -3.022 -8.688 1.00 74.81 146 ASP A CA 1
ATOM 1079 C C . ASP A 1 146 ? 22.279 -3.087 -9.710 1.00 74.81 146 ASP A C 1
ATOM 1081 O O . ASP A 1 146 ? 22.190 -3.986 -10.549 1.00 74.81 146 ASP A O 1
ATOM 1085 N N . PHE A 1 147 ? 21.365 -2.127 -9.618 1.00 73.25 147 PHE A N 1
ATOM 1086 C CA . PHE A 1 147 ? 20.200 -2.058 -10.485 1.00 73.25 147 PHE A CA 1
ATOM 1087 C C . PHE A 1 147 ? 20.362 -1.068 -11.631 1.00 73.25 147 PHE A C 1
ATOM 1089 O O . PHE A 1 147 ? 21.016 -0.031 -11.525 1.00 73.25 147 PHE A O 1
ATOM 1096 N N . THR A 1 148 ? 19.655 -1.346 -12.727 1.00 75.00 148 THR A N 1
ATOM 1097 C CA . THR A 1 148 ? 19.474 -0.357 -13.789 1.00 75.00 148 THR A CA 1
ATOM 1098 C C . THR A 1 148 ? 18.711 0.857 -13.259 1.00 75.00 148 THR A C 1
ATOM 1100 O O . THR A 1 148 ? 17.844 0.759 -12.386 1.00 75.00 148 THR A O 1
ATOM 1103 N N . LEU A 1 149 ? 18.990 2.027 -13.833 1.00 70.00 149 LEU A N 1
ATOM 1104 C CA . LEU A 1 149 ? 18.392 3.294 -13.410 1.00 70.00 149 LEU A CA 1
ATOM 1105 C C . LEU A 1 149 ? 16.849 3.279 -13.510 1.00 70.00 149 LEU A C 1
ATOM 1107 O O . LEU A 1 149 ? 16.159 3.899 -12.701 1.00 70.00 149 LEU A O 1
ATOM 1111 N N . SER A 1 150 ? 16.295 2.506 -14.450 1.00 64.38 150 SER A N 1
ATOM 1112 C CA . SER A 1 150 ? 14.852 2.256 -14.588 1.00 64.38 150 SER A CA 1
ATOM 1113 C C . SER A 1 150 ? 14.271 1.442 -13.428 1.00 64.38 150 SER A C 1
ATOM 1115 O O . SER A 1 150 ? 13.178 1.750 -12.953 1.00 64.38 150 SER A O 1
ATOM 1117 N N . PHE A 1 151 ? 15.005 0.444 -12.933 1.00 69.25 151 PHE A N 1
ATOM 1118 C CA . PHE A 1 151 ? 14.578 -0.363 -11.792 1.00 69.25 151 PHE A CA 1
ATOM 1119 C C . PHE A 1 151 ? 14.630 0.444 -10.490 1.00 69.25 151 PHE A C 1
ATOM 1121 O O . PHE A 1 151 ? 13.654 0.456 -9.743 1.00 69.25 151 PHE A O 1
ATOM 1128 N N . ILE A 1 152 ? 15.703 1.216 -10.271 1.00 72.69 152 ILE A N 1
ATOM 1129 C CA . ILE A 1 152 ? 15.836 2.138 -9.126 1.00 72.69 152 ILE A CA 1
ATOM 1130 C C . ILE A 1 152 ? 14.625 3.076 -9.036 1.00 72.69 152 ILE A C 1
ATOM 1132 O O . ILE A 1 152 ? 14.038 3.246 -7.967 1.00 72.69 152 ILE A O 1
ATOM 1136 N N . ARG A 1 153 ? 14.202 3.647 -10.169 1.00 67.81 153 ARG A N 1
ATOM 1137 C CA . ARG A 1 153 ? 13.028 4.531 -10.238 1.00 67.81 153 ARG A CA 1
ATOM 1138 C C . ARG A 1 153 ? 11.743 3.817 -9.821 1.00 67.81 153 ARG A C 1
ATOM 1140 O O . ARG A 1 153 ? 11.006 4.350 -8.996 1.00 67.81 153 ARG A O 1
ATOM 1147 N N . GLY A 1 154 ? 11.503 2.608 -10.333 1.00 69.81 154 GLY A N 1
ATOM 1148 C CA . GLY A 1 154 ? 10.347 1.795 -9.941 1.00 69.81 154 GLY A CA 1
ATOM 1149 C C . GLY A 1 154 ? 10.337 1.482 -8.443 1.00 69.81 154 GLY A C 1
ATOM 1150 O O . GLY A 1 154 ? 9.311 1.648 -7.779 1.00 69.81 154 GLY A O 1
ATOM 1151 N N . VAL A 1 155 ? 11.495 1.121 -7.883 1.00 75.38 155 VAL A N 1
ATOM 1152 C CA . VAL A 1 155 ? 11.650 0.874 -6.444 1.00 75.38 155 VAL A CA 1
ATOM 1153 C C . VAL A 1 155 ? 11.318 2.132 -5.639 1.00 75.38 155 VAL A C 1
ATOM 1155 O O . VAL A 1 155 ? 10.477 2.057 -4.742 1.00 75.38 155 VAL A O 1
ATOM 1158 N N . ILE A 1 156 ? 11.868 3.296 -6.000 1.00 77.19 156 ILE A N 1
ATOM 1159 C CA . ILE A 1 156 ? 11.578 4.575 -5.327 1.00 77.19 156 ILE A CA 1
ATOM 1160 C C . ILE A 1 156 ? 10.080 4.893 -5.363 1.00 77.19 156 ILE A C 1
ATOM 1162 O O . ILE A 1 156 ? 9.501 5.219 -4.326 1.00 77.19 156 ILE A O 1
ATOM 1166 N N . THR A 1 157 ? 9.416 4.755 -6.514 1.00 75.88 157 THR A N 1
ATOM 1167 C CA . THR A 1 157 ? 7.966 4.980 -6.606 1.00 75.88 157 THR A CA 1
ATOM 1168 C C . THR A 1 157 ? 7.205 4.066 -5.648 1.00 75.88 157 THR A C 1
ATOM 1170 O O . THR A 1 157 ? 6.322 4.528 -4.924 1.00 75.88 157 THR A O 1
ATOM 1173 N N . THR A 1 158 ? 7.565 2.783 -5.571 1.00 79.56 158 THR A N 1
ATOM 1174 C CA . THR A 1 158 ? 6.898 1.861 -4.640 1.00 79.56 158 THR A CA 1
ATOM 1175 C C . THR A 1 158 ? 7.169 2.183 -3.169 1.00 79.56 158 THR A C 1
ATOM 1177 O O . THR A 1 158 ? 6.250 2.055 -2.361 1.00 79.56 158 THR A O 1
ATOM 1180 N N . ILE A 1 159 ? 8.370 2.663 -2.828 1.00 83.38 159 ILE A N 1
ATOM 1181 C CA . ILE A 1 159 ? 8.727 3.154 -1.487 1.00 83.38 159 ILE A CA 1
ATOM 1182 C C . ILE A 1 159 ? 7.830 4.338 -1.106 1.00 83.38 159 ILE A C 1
ATOM 1184 O O . ILE A 1 159 ? 7.241 4.342 -0.026 1.00 83.38 159 ILE A O 1
ATOM 1188 N N . LEU A 1 160 ? 7.648 5.315 -2.002 1.00 83.06 160 LEU A N 1
ATOM 1189 C CA . LEU A 1 160 ? 6.779 6.471 -1.745 1.00 83.06 160 LEU A CA 1
ATOM 1190 C C . LEU A 1 160 ? 5.322 6.054 -1.499 1.00 83.06 160 LEU A C 1
ATOM 1192 O O . LEU A 1 160 ? 4.676 6.556 -0.576 1.00 83.06 160 LEU A O 1
ATOM 1196 N N . VAL A 1 161 ? 4.809 5.097 -2.277 1.00 83.12 161 VAL A N 1
ATOM 1197 C CA . VAL A 1 161 ? 3.449 4.566 -2.086 1.00 83.12 161 VAL A CA 1
ATOM 1198 C C . VAL A 1 161 ? 3.331 3.798 -0.761 1.00 83.12 161 VAL A C 1
ATOM 1200 O O . VAL A 1 161 ? 2.304 3.896 -0.093 1.00 83.12 161 VAL A O 1
ATOM 1203 N N . GLN A 1 162 ? 4.363 3.066 -0.338 1.00 86.56 162 GLN A N 1
ATOM 1204 C CA . GLN A 1 162 ? 4.379 2.371 0.958 1.00 86.56 162 GLN A CA 1
ATOM 1205 C C . GLN A 1 162 ? 4.419 3.343 2.139 1.00 86.56 162 GLN A C 1
ATOM 1207 O O . GLN A 1 162 ? 3.688 3.154 3.111 1.00 86.56 162 GLN A O 1
ATOM 1212 N N . ILE A 1 163 ? 5.203 4.420 2.042 1.00 87.00 163 ILE A N 1
ATOM 1213 C CA . ILE A 1 163 ? 5.207 5.496 3.042 1.00 87.00 163 ILE A CA 1
ATOM 1214 C C . ILE A 1 163 ? 3.802 6.092 3.163 1.00 87.00 163 ILE A C 1
ATOM 1216 O O . ILE A 1 163 ? 3.275 6.219 4.269 1.00 87.00 163 ILE A O 1
ATOM 1220 N N . LEU A 1 164 ? 3.149 6.388 2.035 1.00 85.81 164 LEU A N 1
ATOM 1221 C CA . LEU A 1 164 ? 1.764 6.856 2.035 1.00 85.81 164 LEU A CA 1
ATOM 1222 C C . LEU A 1 164 ? 0.819 5.850 2.708 1.00 85.81 164 LEU A C 1
ATOM 1224 O O . LEU A 1 164 ? 0.005 6.242 3.547 1.00 85.81 164 LEU A O 1
ATOM 1228 N N . ALA A 1 165 ? 0.929 4.565 2.364 1.00 88.31 165 ALA A N 1
ATOM 1229 C CA . ALA A 1 165 ? 0.112 3.509 2.952 1.00 88.31 165 ALA A CA 1
ATOM 1230 C C . ALA A 1 165 ? 0.268 3.471 4.478 1.00 88.31 165 ALA A C 1
ATOM 1232 O O . ALA A 1 165 ? -0.736 3.431 5.189 1.00 88.31 165 ALA A O 1
ATOM 1233 N N . LEU A 1 166 ? 1.500 3.566 4.984 1.00 90.94 166 LEU A N 1
ATOM 1234 C CA . LEU A 1 166 ? 1.790 3.620 6.417 1.00 90.94 166 LEU A CA 1
ATOM 1235 C C . LEU A 1 166 ? 1.118 4.811 7.098 1.00 90.94 166 LEU A C 1
ATOM 1237 O O . LEU A 1 166 ? 0.444 4.625 8.111 1.00 90.94 166 LEU A O 1
ATOM 1241 N N . PHE A 1 167 ? 1.241 6.014 6.532 1.00 91.56 167 PHE A N 1
ATOM 1242 C CA . PHE A 1 167 ? 0.605 7.210 7.092 1.00 91.56 167 PHE A CA 1
ATOM 1243 C C . PHE A 1 167 ? -0.918 7.075 7.160 1.00 91.56 167 PHE A C 1
ATOM 1245 O O . PHE A 1 167 ? -1.528 7.370 8.190 1.00 91.56 167 PHE A O 1
ATOM 1252 N N . VAL A 1 168 ? -1.539 6.601 6.080 1.00 89.81 168 VAL A N 1
ATOM 1253 C CA . VAL A 1 168 ? -2.997 6.463 5.994 1.00 89.81 168 VAL A CA 1
ATOM 1254 C C . VAL A 1 168 ? -3.512 5.354 6.921 1.00 89.81 168 VAL A C 1
ATOM 1256 O O . VAL A 1 168 ? -4.530 5.537 7.593 1.00 89.81 168 VAL A O 1
ATOM 1259 N N . LEU A 1 169 ? -2.809 4.221 7.004 1.00 90.56 169 LEU A N 1
ATOM 1260 C CA . LEU A 1 169 ? -3.142 3.130 7.926 1.00 90.56 169 LEU A CA 1
ATOM 1261 C C . LEU A 1 169 ? -2.985 3.565 9.386 1.00 90.56 169 LEU A C 1
ATOM 1263 O O . LEU A 1 169 ? -3.834 3.236 10.218 1.00 90.56 169 LEU A O 1
ATOM 1267 N N . TYR A 1 170 ? -1.944 4.338 9.697 1.00 91.31 170 TYR A N 1
ATOM 1268 C CA . TYR A 1 170 ? -1.714 4.867 11.038 1.00 91.31 170 TYR A CA 1
ATOM 1269 C C . TYR A 1 170 ? -2.799 5.871 11.456 1.00 91.31 170 TYR A C 1
ATOM 1271 O O . TYR A 1 170 ? -3.354 5.750 12.550 1.00 91.31 170 TYR A O 1
ATOM 1279 N N . ASP A 1 171 ? -3.183 6.805 10.578 1.00 89.62 171 ASP A N 1
ATOM 1280 C CA . ASP A 1 171 ? -4.305 7.726 10.827 1.00 89.62 171 ASP A CA 1
ATOM 1281 C C . ASP A 1 171 ? -5.618 6.958 11.056 1.00 89.62 171 ASP A C 1
ATOM 1283 O O . ASP A 1 171 ? -6.340 7.208 12.027 1.00 89.62 171 ASP A O 1
ATOM 1287 N N . ALA A 1 172 ? -5.906 5.953 10.225 1.00 89.50 172 ALA A N 1
ATOM 1288 C CA . ALA A 1 172 ? -7.077 5.097 10.402 1.00 89.50 172 ALA A CA 1
ATOM 1289 C C . ALA A 1 172 ? -7.053 4.328 11.732 1.00 89.50 172 ALA A C 1
ATOM 1291 O O . ALA A 1 172 ? -8.085 4.241 12.408 1.00 89.50 172 ALA A O 1
ATOM 1292 N N . TYR A 1 173 ? -5.888 3.824 12.144 1.00 91.38 173 TYR A N 1
ATOM 1293 C CA . TYR A 1 173 ? -5.700 3.167 13.435 1.00 91.38 173 TYR A CA 1
ATOM 1294 C C . TYR A 1 173 ? -5.986 4.119 14.605 1.00 91.38 173 TYR A C 1
ATOM 1296 O O . TYR A 1 173 ? -6.736 3.763 15.521 1.00 91.38 173 TYR A O 1
ATOM 1304 N N . LEU A 1 174 ? -5.465 5.350 14.561 1.00 89.81 174 LEU A N 1
ATOM 1305 C CA . LEU A 1 174 ? -5.718 6.366 15.587 1.00 89.81 174 LEU A CA 1
ATOM 1306 C C . LEU A 1 174 ? -7.202 6.746 15.665 1.00 89.81 174 LEU A C 1
ATOM 1308 O O . LEU A 1 174 ? -7.775 6.770 16.760 1.00 89.81 174 LEU A O 1
ATOM 1312 N N . ARG A 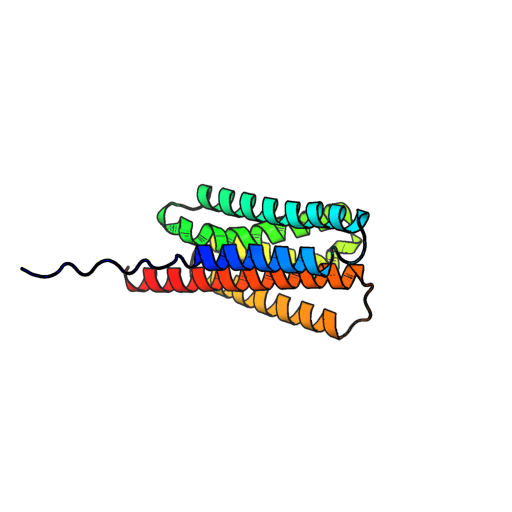1 175 ? -7.857 6.971 14.521 1.00 88.12 175 ARG A N 1
ATOM 1313 C CA . ARG A 1 175 ? -9.300 7.275 14.460 1.00 88.12 175 ARG A CA 1
ATOM 1314 C C . ARG A 1 175 ? -10.147 6.132 14.999 1.00 88.12 175 ARG A C 1
ATOM 1316 O O . ARG A 1 175 ? -11.105 6.365 15.736 1.00 88.12 175 ARG A O 1
ATOM 1323 N N . MET A 1 176 ? -9.786 4.895 14.670 1.00 87.56 176 MET A N 1
ATOM 1324 C CA . MET A 1 176 ? -10.480 3.721 15.182 1.00 87.56 176 MET A CA 1
ATOM 1325 C C . MET A 1 176 ? -10.291 3.582 16.694 1.00 87.56 176 MET A C 1
ATOM 1327 O O . MET A 1 176 ? -11.262 3.301 17.397 1.00 87.56 176 MET A O 1
ATOM 1331 N N . LYS A 1 177 ? -9.078 3.834 17.210 1.00 87.44 177 LYS A N 1
ATOM 1332 C CA . LYS A 1 177 ? -8.773 3.839 18.649 1.00 87.44 177 LYS A CA 1
ATOM 1333 C C . LYS A 1 177 ? -9.582 4.886 19.410 1.00 87.44 177 LYS A C 1
ATOM 1335 O O . LYS A 1 177 ? -10.087 4.570 20.484 1.00 87.44 177 LYS A O 1
ATOM 1340 N N . ALA A 1 178 ? -9.727 6.089 18.857 1.00 85.06 178 ALA A N 1
ATOM 1341 C CA . ALA A 1 178 ? -10.540 7.147 19.452 1.00 85.06 178 ALA A CA 1
ATOM 1342 C C . ALA A 1 178 ? -12.018 6.736 19.543 1.00 85.06 178 ALA A C 1
ATOM 1344 O O . ALA A 1 178 ? -12.616 6.833 20.607 1.00 85.06 178 ALA A O 1
ATOM 1345 N N . ARG A 1 179 ? -12.589 6.182 18.466 1.00 81.12 179 ARG A N 1
ATOM 1346 C CA . ARG A 1 179 ? -14.005 5.768 18.438 1.00 81.12 179 ARG A CA 1
ATOM 1347 C C . ARG A 1 179 ? -14.341 4.642 19.413 1.00 81.12 179 ARG A C 1
ATOM 1349 O O . ARG A 1 179 ? -15.403 4.662 20.010 1.00 81.12 179 ARG A O 1
ATOM 1356 N N . THR A 1 180 ? -13.426 3.700 19.616 1.00 77.88 180 THR A N 1
ATOM 1357 C CA . THR A 1 180 ? -13.616 2.582 20.563 1.00 77.88 180 THR A CA 1
ATOM 1358 C C . THR A 1 180 ? -13.408 2.969 22.029 1.00 77.88 180 THR A C 1
ATOM 1360 O O . THR A 1 180 ? -13.666 2.150 22.894 1.00 77.88 180 THR A O 1
ATOM 1363 N N . LYS A 1 181 ? -12.923 4.182 22.331 1.00 69.31 181 LYS A N 1
ATOM 1364 C CA . LYS A 1 181 ? -12.917 4.721 23.704 1.00 69.31 181 LYS A CA 1
ATOM 1365 C C . LYS A 1 181 ? -14.224 5.436 24.074 1.00 69.31 181 LYS A C 1
ATOM 1367 O O . LYS A 1 181 ? -14.415 5.751 25.241 1.00 69.31 181 LYS A O 1
ATOM 1372 N N . HIS A 1 182 ? -15.066 5.737 23.086 1.00 57.62 182 HIS A N 1
ATOM 1373 C CA . HIS A 1 182 ? -16.317 6.486 23.241 1.00 57.62 182 HIS A CA 1
ATOM 1374 C C . HIS A 1 182 ? -17.568 5.639 22.953 1.00 57.62 182 HIS A C 1
ATOM 1376 O O . HIS A 1 182 ? -18.667 6.186 22.946 1.00 57.62 182 HIS A O 1
ATOM 1382 N N . ALA A 1 183 ? -17.387 4.347 22.677 1.00 53.19 183 ALA A N 1
ATOM 1383 C CA . ALA A 1 183 ? -18.437 3.349 22.495 1.00 53.19 183 ALA A CA 1
ATOM 1384 C C . ALA A 1 183 ? -18.401 2.389 23.684 1.00 53.19 183 ALA A C 1
ATOM 1386 O O . ALA A 1 183 ? -19.492 1.975 24.121 1.00 53.19 183 ALA A O 1
#

pLDDT: mean 74.34, std 16.74, range [39.72, 95.44]

Radius of gyration: 18.54 Å; chains: 1; bounding box: 46×54×52 Å

Secondary structure (DSSP, 8-state):
----PPP-----HHHHHHHHHHHHHHHHHHHHHTS-HHHHHHHHHHHHHHHHHHHHHHHHHHHHS-GGGGGGHHHHHHHHHHHHHHHHHHHHHGGGGHHHHHHHHHHHHHHHHHHHHS-SHHHHHHHHHHHHHHHHHHHHHHHHS---HHHHHHHHHHHHHHHHHHHHHHHHHHHHHHHTT--

Foldseek 3Di:
DDDDPDDDPPPPCVCVLVVLLVVVLVCLLVVFPVPDDVRSVVSCVVVVLLVVQLVVQLVVLCVLDPPVQNLCSNLLSLLVSVLVVLVVVCVVVPPVCCVVCVVSNVQSVVLNVCCNVPVALVSLVSQLVVLVVVLVVLVVVLPPDDDDPVVNSVSVVSNSSSVSSNVSSVVSNVVRVVVVVVD

Sequence (183 aa):
MLQKSAPVKQIPLLAIGGGVVAVLAAIGAYAVATVSEDFTRMLVISYGLAIALLAASSLAMRYLLPQDRRFLALAAGVPAAQVISLLMSLVAFGPDAVPQVAADLIALVVGLVWLFQRPGRAPLLFLLAYQAFALALKTYILFTQDFTLSFIRGVITTILVQILALFVLYDAYLRMKARTKHA

Organism: Rhodomicrobium vannielii (strain ATCC 17100 / DSM 162 / LMG 4299 / NCIMB 10020 / ATH 3.1.1) (NCBI:txid648757)